Protein AF-A0A3M1N6R7-F1 (afdb_monomer_lite)

Sequence (67 aa):
MRKLVWSVVVWLAACERPRPACNPPCNQGAPCVAGACQCPLPYEGLTCETDARDKFVGTWEGRRDCG

Radius of gyration: 25.09 Å; chains: 1; bounding box: 80×16×55 Å

Structure (mmCIF, N/CA/C/O backbone):
data_AF-A0A3M1N6R7-F1
#
_entry.id   AF-A0A3M1N6R7-F1
#
loop_
_atom_site.group_PDB
_atom_site.id
_atom_site.type_symbol
_atom_site.label_atom_id
_atom_site.label_alt_id
_atom_site.label_comp_id
_atom_site.label_asym_id
_atom_site.label_entity_id
_atom_site.label_seq_id
_atom_site.pdbx_PDB_ins_code
_atom_site.Cartn_x
_atom_site.Cartn_y
_atom_site.Cartn_z
_atom_site.occupancy
_atom_site.B_iso_or_equiv
_atom_site.auth_seq_id
_atom_site.auth_comp_id
_atom_site.auth_asym_id
_atom_site.auth_atom_id
_atom_site.pdbx_PDB_model_num
ATOM 1 N N . MET A 1 1 ? 56.481 0.603 -20.867 1.00 43.78 1 MET A N 1
ATOM 2 C CA . MET A 1 1 ? 55.776 1.573 -20.002 1.00 43.78 1 MET A CA 1
ATOM 3 C C . MET A 1 1 ? 54.439 0.980 -19.594 1.00 43.78 1 MET A C 1
ATOM 5 O O . MET A 1 1 ? 53.707 0.479 -20.431 1.00 43.78 1 MET A O 1
ATOM 9 N N . ARG A 1 2 ? 54.197 0.952 -18.287 1.00 60.62 2 ARG A N 1
ATOM 10 C CA . ARG A 1 2 ? 53.071 0.330 -17.588 1.00 60.62 2 ARG A CA 1
ATOM 11 C C . ARG A 1 2 ? 51.894 1.303 -17.526 1.00 60.62 2 ARG A C 1
ATOM 13 O O . ARG A 1 2 ? 52.081 2.358 -16.938 1.00 60.62 2 ARG A O 1
ATOM 20 N N . LYS A 1 3 ? 50.738 0.911 -18.075 1.00 48.31 3 LYS A N 1
ATOM 21 C CA . LYS A 1 3 ? 49.348 1.189 -17.630 1.00 48.31 3 LYS A CA 1
ATOM 22 C C . LYS A 1 3 ? 48.456 0.131 -18.314 1.00 48.31 3 LYS A C 1
ATOM 24 O O . LYS A 1 3 ? 48.065 0.307 -19.454 1.00 48.31 3 LYS A O 1
ATOM 29 N N . LEU A 1 4 ? 48.477 -1.127 -17.870 1.00 58.25 4 LEU A N 1
ATOM 30 C CA . LEU A 1 4 ? 47.502 -1.709 -16.936 1.00 58.25 4 LEU A CA 1
ATOM 31 C C . LEU A 1 4 ? 46.057 -1.223 -17.168 1.00 58.25 4 LEU A C 1
ATOM 33 O O . LEU A 1 4 ? 45.719 -0.106 -16.799 1.00 58.25 4 LEU A O 1
ATOM 37 N N . VAL A 1 5 ? 45.242 -2.156 -17.677 1.00 63.56 5 VAL A N 1
ATOM 38 C CA . VAL A 1 5 ? 43.803 -2.314 -17.415 1.00 63.56 5 VAL A CA 1
ATOM 39 C C . VAL A 1 5 ? 42.865 -1.277 -18.051 1.00 63.56 5 VAL A C 1
ATOM 41 O O . VAL A 1 5 ? 42.567 -0.245 -17.468 1.00 63.56 5 VAL A O 1
ATOM 44 N N . TRP A 1 6 ? 42.280 -1.641 -19.195 1.00 52.19 6 TRP A N 1
ATOM 45 C CA . TRP A 1 6 ? 40.919 -1.224 -19.582 1.00 52.19 6 TRP A CA 1
ATOM 46 C C . TRP A 1 6 ? 40.002 -2.460 -19.720 1.00 52.19 6 TRP A C 1
ATOM 48 O O . TRP A 1 6 ? 39.093 -2.502 -20.535 1.00 52.19 6 TRP A O 1
ATOM 58 N N . SER A 1 7 ? 40.243 -3.494 -18.902 1.00 58.12 7 SER A N 1
ATOM 59 C CA . SER A 1 7 ? 39.382 -4.687 -18.781 1.00 58.12 7 SER A CA 1
ATOM 60 C C . SER A 1 7 ? 38.456 -4.616 -17.556 1.00 58.12 7 SER A C 1
ATOM 62 O O . SER A 1 7 ? 38.195 -5.633 -16.923 1.00 58.12 7 SER A O 1
ATOM 64 N N . VAL A 1 8 ? 37.981 -3.422 -17.172 1.00 57.88 8 VAL A N 1
ATOM 65 C CA . VAL A 1 8 ? 37.104 -3.222 -15.993 1.00 57.88 8 VAL A CA 1
ATOM 66 C C . VAL A 1 8 ? 35.896 -2.362 -16.366 1.00 57.88 8 VAL A C 1
ATOM 68 O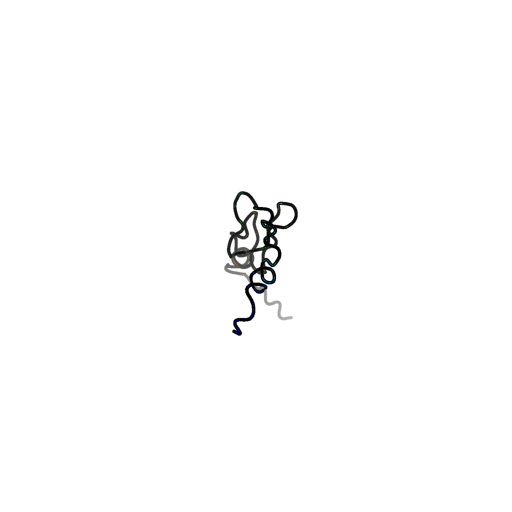 O . VAL A 1 8 ? 35.625 -1.343 -15.750 1.00 57.88 8 VAL A O 1
ATOM 71 N N . VAL A 1 9 ? 35.164 -2.737 -17.415 1.00 58.03 9 VAL A N 1
ATOM 72 C CA . VAL A 1 9 ? 33.810 -2.181 -17.652 1.00 58.03 9 VAL A CA 1
ATOM 73 C C . VAL A 1 9 ? 32.780 -3.284 -17.939 1.00 58.03 9 VAL A C 1
ATOM 75 O O . VAL A 1 9 ? 31.631 -3.011 -18.249 1.00 58.03 9 VAL A O 1
ATOM 78 N N . VAL A 1 10 ? 33.155 -4.559 -17.789 1.00 58.41 10 VAL A N 1
ATOM 79 C CA . VAL A 1 10 ? 32.293 -5.712 -18.117 1.00 58.41 10 VAL A CA 1
ATOM 80 C C . VAL A 1 10 ? 32.058 -6.580 -16.876 1.00 58.41 10 VAL A C 1
ATOM 82 O O . VAL A 1 10 ? 32.302 -7.775 -16.911 1.00 58.41 10 VAL A O 1
ATOM 85 N N . TRP A 1 11 ? 31.656 -5.989 -15.741 1.00 57.69 11 TRP A N 1
ATOM 86 C CA . TRP A 1 11 ? 31.355 -6.762 -14.515 1.00 57.69 11 TRP A CA 1
ATOM 87 C C . TRP A 1 11 ? 30.232 -6.203 -13.615 1.00 57.69 11 TRP A C 1
ATOM 89 O O . TRP A 1 11 ? 30.042 -6.727 -12.524 1.00 57.69 11 TRP A O 1
ATOM 99 N N . LEU A 1 12 ? 29.465 -5.177 -14.018 1.00 59.41 12 LEU A N 1
ATOM 100 C CA . LEU A 1 12 ? 28.390 -4.614 -13.167 1.00 59.41 12 LEU A CA 1
ATOM 101 C C . LEU A 1 12 ? 27.019 -4.459 -13.843 1.00 59.41 12 LEU A C 1
ATOM 103 O O . LEU A 1 12 ? 26.115 -3.891 -13.239 1.00 59.41 12 LEU A O 1
ATOM 107 N N . ALA A 1 13 ? 26.810 -5.003 -15.044 1.00 62.75 13 ALA A N 1
ATOM 108 C CA . ALA A 1 13 ? 25.456 -5.143 -15.584 1.00 62.75 13 ALA A CA 1
ATOM 109 C C . ALA A 1 13 ? 24.755 -6.324 -14.886 1.00 62.75 13 ALA A C 1
ATOM 111 O O . ALA A 1 13 ? 24.630 -7.419 -15.434 1.00 62.75 13 ALA A O 1
ATOM 112 N N . ALA A 1 14 ? 24.368 -6.122 -13.625 1.0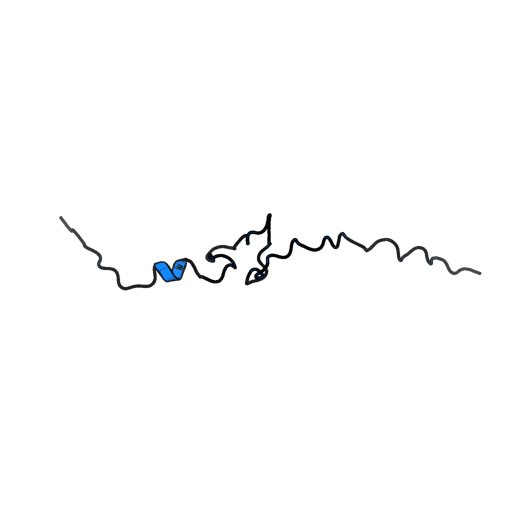0 66.94 14 ALA A N 1
ATOM 113 C CA . ALA A 1 14 ? 23.416 -6.992 -12.951 1.00 66.94 14 ALA A CA 1
ATOM 114 C C . ALA A 1 14 ? 22.083 -6.972 -13.724 1.00 66.94 14 ALA A C 1
ATOM 116 O O . ALA A 1 14 ? 21.758 -5.987 -14.380 1.00 66.94 14 ALA A O 1
ATOM 117 N N . CYS A 1 15 ? 21.326 -8.071 -13.681 1.00 65.00 15 CYS A N 1
ATOM 118 C CA . CYS A 1 15 ? 20.067 -8.236 -14.416 1.00 65.00 15 CYS A CA 1
ATOM 119 C C . CYS A 1 15 ? 19.072 -7.083 -14.169 1.00 65.00 15 CYS A C 1
ATOM 121 O O . CYS A 1 15 ? 18.282 -7.131 -13.229 1.00 65.00 15 CYS A O 1
ATOM 123 N N . GLU A 1 16 ? 18.999 -6.121 -15.081 1.00 62.41 16 GLU A 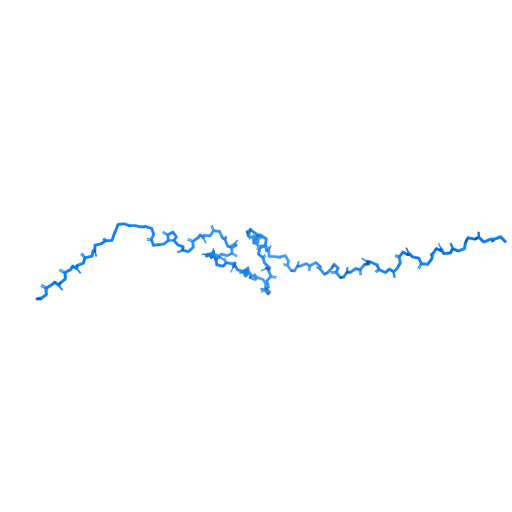N 1
ATOM 124 C CA . GLU A 1 16 ? 17.814 -5.285 -15.269 1.00 62.41 16 GLU A CA 1
ATOM 125 C C . GLU A 1 16 ? 16.802 -6.079 -16.094 1.00 62.41 16 GLU A C 1
ATOM 127 O O . GLU A 1 16 ? 16.560 -5.819 -17.270 1.00 62.41 16 GLU A O 1
ATOM 132 N N . ARG A 1 17 ? 16.204 -7.109 -15.480 1.00 58.72 17 ARG A N 1
ATOM 133 C CA . ARG A 1 17 ? 14.933 -7.603 -16.009 1.00 58.72 17 ARG A CA 1
ATOM 134 C C . ARG A 1 17 ? 13.926 -6.481 -15.777 1.00 58.72 17 ARG A C 1
ATOM 136 O O . ARG A 1 17 ? 13.717 -6.140 -14.608 1.00 58.72 17 ARG A O 1
ATOM 143 N N . PRO A 1 18 ? 13.303 -5.910 -16.824 1.00 63.19 18 PRO A N 1
ATOM 144 C CA . PRO A 1 18 ? 12.178 -5.020 -16.605 1.00 63.19 18 PRO A CA 1
ATOM 145 C C . PRO A 1 18 ? 11.170 -5.811 -15.773 1.00 63.19 18 PRO A C 1
ATOM 147 O O . PRO A 1 18 ? 10.730 -6.890 -16.180 1.00 63.19 18 PRO A O 1
ATOM 150 N N . ARG A 1 19 ? 10.894 -5.340 -14.550 1.00 62.78 19 ARG A N 1
ATOM 151 C CA . ARG A 1 19 ? 9.846 -5.942 -13.722 1.00 62.78 19 ARG A CA 1
ATOM 152 C C . ARG A 1 19 ? 8.581 -5.959 -14.581 1.00 62.78 19 ARG A C 1
ATOM 154 O O . ARG A 1 19 ? 8.344 -4.954 -15.257 1.00 62.78 19 ARG A O 1
ATOM 161 N N . PRO A 1 20 ? 7.798 -7.054 -14.603 1.00 66.44 20 PRO A N 1
ATOM 162 C CA . PRO A 1 20 ? 6.515 -7.027 -15.287 1.00 66.44 20 PRO A CA 1
ATOM 163 C C . PRO A 1 20 ? 5.752 -5.818 -14.748 1.00 66.44 20 PRO A C 1
ATOM 165 O O . PRO A 1 20 ? 5.536 -5.697 -13.544 1.00 66.44 20 PRO A O 1
ATOM 168 N N . ALA A 1 21 ? 5.480 -4.856 -15.623 1.00 72.94 21 ALA A N 1
ATOM 169 C CA . ALA A 1 21 ? 4.808 -3.639 -15.224 1.00 72.94 21 ALA A CA 1
ATOM 170 C C . ALA A 1 21 ? 3.327 -3.982 -15.081 1.00 72.94 21 ALA A C 1
ATOM 172 O O . ALA A 1 21 ? 2.667 -4.312 -16.066 1.00 72.94 21 ALA A O 1
ATOM 173 N N . CYS A 1 22 ? 2.815 -3.942 -13.854 1.00 84.31 22 CYS A N 1
ATOM 174 C CA . CYS A 1 22 ? 1.375 -3.901 -13.650 1.00 84.31 22 CYS A CA 1
ATOM 175 C C . CYS A 1 22 ? 0.866 -2.573 -14.227 1.00 84.31 22 CYS A C 1
ATOM 177 O O . CYS A 1 22 ? 1.492 -1.526 -14.037 1.00 84.31 22 CYS A O 1
ATOM 179 N N . ASN A 1 23 ? -0.242 -2.627 -14.961 1.00 85.81 23 ASN A N 1
ATOM 180 C CA . ASN A 1 23 ? -0.948 -1.449 -15.443 1.00 85.81 23 ASN A CA 1
ATOM 181 C C . ASN A 1 23 ? -2.412 -1.563 -14.996 1.00 85.81 23 ASN A C 1
ATOM 183 O O . ASN A 1 23 ? -3.138 -2.374 -15.577 1.00 85.81 23 ASN A O 1
ATOM 187 N N . PRO A 1 24 ? -2.854 -0.808 -13.977 1.00 87.00 24 PRO A N 1
ATOM 188 C CA . PRO A 1 24 ? -2.154 0.282 -13.275 1.00 87.00 24 PRO A CA 1
ATOM 189 C C . PRO A 1 24 ? -0.979 -0.165 -12.374 1.00 87.00 24 PRO A C 1
ATOM 191 O O . PRO A 1 24 ? -0.917 -1.331 -11.979 1.00 87.00 24 PRO A O 1
ATOM 194 N N . PRO A 1 25 ? -0.031 0.741 -12.048 1.00 87.38 25 PRO A N 1
ATOM 195 C CA . PRO A 1 25 ? 1.098 0.424 -11.177 1.00 87.38 25 PRO A CA 1
ATOM 196 C C . PRO A 1 25 ? 0.634 0.113 -9.750 1.00 87.38 25 PRO A C 1
ATOM 198 O O . PRO A 1 25 ? -0.296 0.731 -9.236 1.00 87.38 25 PRO A O 1
ATOM 201 N N . CYS A 1 26 ? 1.323 -0.821 -9.093 1.00 91.25 26 CYS A N 1
ATOM 202 C CA . CYS A 1 26 ? 1.093 -1.114 -7.683 1.00 91.25 26 CYS A CA 1
ATOM 203 C C . CYS A 1 26 ? 1.552 0.059 -6.807 1.00 91.25 26 CYS A C 1
ATOM 205 O O . CYS A 1 26 ? 2.648 0.595 -6.998 1.00 91.25 26 CYS A O 1
ATOM 207 N N . ASN A 1 27 ? 0.753 0.421 -5.808 1.00 89.81 27 ASN A N 1
ATOM 208 C CA . ASN A 1 27 ? 1.120 1.422 -4.818 1.00 89.81 27 ASN A CA 1
ATOM 209 C C . ASN A 1 27 ? 2.256 0.918 -3.919 1.00 89.81 27 ASN A C 1
ATOM 211 O O . ASN A 1 27 ? 2.517 -0.281 -3.795 1.00 89.81 27 ASN A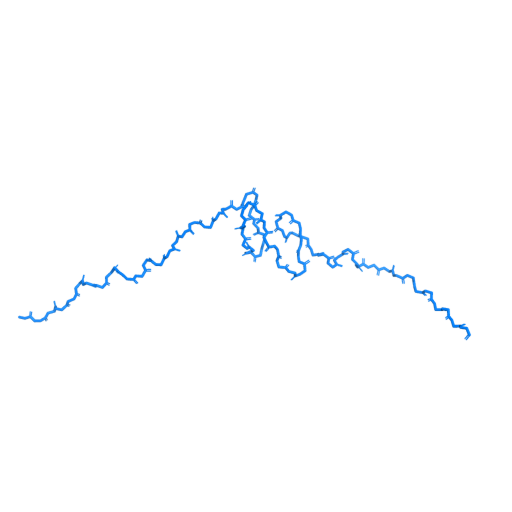 O 1
ATOM 215 N N . GLN A 1 28 ? 2.946 1.872 -3.289 1.00 81.69 28 GLN A N 1
ATOM 216 C CA . GLN A 1 28 ? 3.971 1.625 -2.265 1.00 81.69 28 GLN A CA 1
ATOM 217 C C . GLN A 1 28 ? 5.143 0.731 -2.722 1.00 81.69 28 GLN A C 1
ATOM 219 O O . GLN A 1 28 ? 5.862 0.169 -1.901 1.00 81.69 28 GLN A O 1
ATOM 224 N N . GLY A 1 29 ? 5.365 0.607 -4.036 1.00 78.12 29 GLY A N 1
ATOM 225 C CA . GLY A 1 29 ? 6.474 -0.174 -4.589 1.00 78.12 29 GLY A CA 1
ATOM 226 C C . GLY A 1 29 ? 6.302 -1.691 -4.467 1.00 78.12 29 GLY A C 1
ATOM 227 O O . GLY A 1 29 ? 7.295 -2.418 -4.578 1.00 78.12 29 GLY A O 1
ATOM 228 N N . ALA A 1 30 ? 5.071 -2.170 -4.253 1.00 88.31 30 ALA A N 1
ATOM 229 C CA . ALA A 1 30 ? 4.766 -3.593 -4.178 1.00 88.31 30 ALA A CA 1
ATOM 230 C C . ALA A 1 30 ? 5.186 -4.339 -5.465 1.00 88.31 30 ALA A C 1
ATOM 232 O O . ALA A 1 30 ? 5.058 -3.798 -6.573 1.00 88.31 30 ALA A O 1
ATOM 233 N N . PRO A 1 31 ? 5.711 -5.575 -5.354 1.00 89.06 31 PRO A N 1
ATOM 234 C CA . PRO A 1 31 ? 6.107 -6.344 -6.521 1.00 89.06 31 PRO A CA 1
ATOM 235 C C . PRO A 1 31 ? 4.876 -6.753 -7.335 1.00 89.06 31 PRO A C 1
ATOM 237 O O . PRO A 1 31 ? 3.897 -7.278 -6.809 1.00 89.06 31 PRO A O 1
ATOM 240 N N . CYS A 1 32 ? 4.952 -6.532 -8.645 1.00 90.31 32 CYS A N 1
ATOM 241 C CA . CYS A 1 32 ? 3.998 -7.080 -9.598 1.00 90.31 32 CYS A CA 1
ATOM 242 C C . CYS A 1 32 ? 4.449 -8.494 -9.979 1.00 90.31 32 CYS A C 1
ATOM 244 O O . CY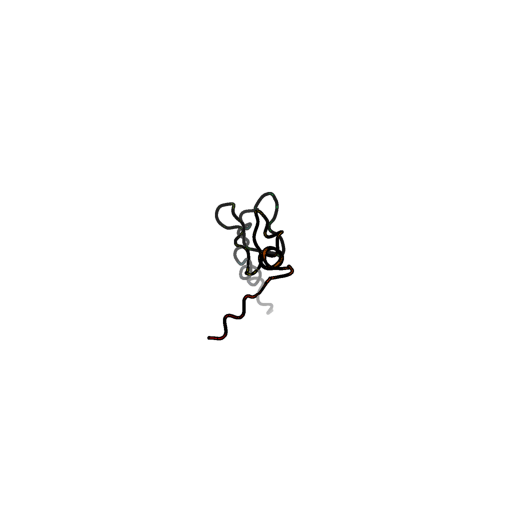S A 1 32 ? 5.569 -8.684 -10.464 1.00 90.31 32 CYS A O 1
ATOM 246 N N . VAL A 1 33 ? 3.594 -9.490 -9.757 1.00 89.50 33 VAL A N 1
ATOM 247 C CA . VAL A 1 33 ? 3.863 -10.897 -10.071 1.00 89.50 33 VAL A CA 1
ATOM 248 C C . VAL A 1 33 ? 2.682 -11.450 -10.855 1.00 89.50 33 VAL A C 1
ATOM 250 O O . VAL A 1 33 ? 1.542 -11.360 -10.416 1.00 89.50 33 VAL A O 1
ATOM 253 N N . ALA A 1 34 ? 2.949 -12.000 -12.044 1.00 86.25 34 ALA A N 1
ATOM 254 C CA . ALA A 1 34 ? 1.926 -12.556 -12.938 1.00 86.25 34 ALA A CA 1
ATOM 255 C C . ALA A 1 34 ? 0.759 -11.592 -13.265 1.00 86.25 34 ALA A C 1
ATOM 257 O O . ALA A 1 34 ? -0.362 -12.031 -13.499 1.00 86.25 34 ALA A O 1
ATOM 258 N N . GLY A 1 35 ? 1.022 -10.280 -13.292 1.00 86.38 35 GLY A N 1
ATOM 259 C CA . GLY A 1 35 ? 0.008 -9.256 -13.575 1.00 86.38 35 GLY A CA 1
ATOM 260 C C . GLY A 1 35 ? -0.840 -8.834 -12.371 1.00 86.38 35 GLY A C 1
ATOM 261 O O . GLY A 1 35 ? -1.767 -8.052 -12.549 1.00 86.38 35 GLY A O 1
ATOM 262 N N . ALA A 1 36 ? -0.521 -9.309 -11.163 1.00 89.38 36 ALA A N 1
ATOM 263 C CA . ALA A 1 36 ? -1.176 -8.908 -9.922 1.00 89.38 36 ALA A CA 1
ATOM 264 C C . ALA A 1 36 ? -0.179 -8.283 -8.934 1.00 89.38 36 ALA A C 1
ATOM 266 O O . ALA A 1 36 ? 0.985 -8.687 -8.855 1.00 89.38 36 ALA A O 1
ATOM 267 N N . CYS A 1 37 ? -0.646 -7.306 -8.158 1.00 92.56 37 CYS A N 1
ATOM 268 C CA . CYS A 1 37 ? 0.139 -6.685 -7.099 1.00 92.56 37 CYS A CA 1
ATOM 269 C C . CYS A 1 37 ? 0.187 -7.587 -5.859 1.00 92.56 37 CYS A C 1
ATOM 271 O O . CYS A 1 37 ? -0.846 -7.950 -5.300 1.00 92.56 37 CYS A O 1
ATOM 273 N N . GLN A 1 38 ? 1.389 -7.938 -5.403 1.00 93.50 38 GLN A N 1
ATOM 274 C CA . GLN A 1 38 ? 1.584 -8.605 -4.114 1.00 93.50 38 GLN A CA 1
ATOM 275 C C . GLN A 1 38 ? 1.631 -7.559 -3.001 1.00 93.50 38 GLN A C 1
ATOM 277 O O . GLN A 1 38 ? 2.695 -7.041 -2.656 1.00 93.50 38 GLN A O 1
ATOM 282 N N . CYS A 1 39 ? 0.460 -7.227 -2.466 1.00 93.94 39 CYS A N 1
ATOM 283 C CA . CYS A 1 39 ? 0.327 -6.192 -1.450 1.00 93.94 39 CYS A CA 1
ATOM 284 C C . CYS A 1 39 ? 0.943 -6.617 -0.107 1.00 93.94 39 CYS A C 1
ATOM 286 O O . CYS A 1 39 ? 0.665 -7.721 0.373 1.00 93.94 39 CYS A O 1
ATOM 288 N N . PRO A 1 40 ? 1.771 -5.761 0.523 1.00 92.94 40 PRO A N 1
ATOM 289 C CA . PRO A 1 40 ? 2.202 -5.982 1.893 1.00 92.94 40 PRO A CA 1
ATOM 290 C C . PRO A 1 40 ? 1.026 -5.759 2.845 1.00 92.94 40 PRO A C 1
ATOM 292 O O . PRO A 1 40 ? 0.230 -4.843 2.656 1.00 92.94 40 PRO A O 1
ATOM 295 N N . LEU A 1 41 ? 0.947 -6.556 3.909 1.00 92.75 41 LEU A N 1
ATOM 296 C CA . LEU A 1 41 ? -0.007 -6.307 4.989 1.00 92.75 41 LEU A CA 1
ATOM 297 C C . LEU A 1 41 ? 0.262 -4.923 5.616 1.00 92.75 41 LEU A C 1
ATOM 299 O O . LEU A 1 41 ? 1.429 -4.596 5.854 1.00 92.75 41 LEU A O 1
ATOM 303 N N . PRO A 1 42 ? -0.780 -4.122 5.918 1.00 92.75 42 PRO A N 1
ATOM 304 C CA . PRO A 1 42 ? -2.212 -4.454 5.893 1.00 92.75 42 PRO A CA 1
ATOM 305 C C . PRO A 1 42 ? -2.956 -4.082 4.591 1.00 92.75 42 PRO A C 1
ATOM 307 O O . PRO A 1 42 ? -4.181 -4.030 4.598 1.00 92.75 42 PRO A O 1
ATOM 310 N N . TYR A 1 43 ? -2.265 -3.793 3.490 1.00 94.94 43 TYR A N 1
ATOM 311 C CA . TYR A 1 43 ? -2.893 -3.251 2.285 1.00 94.94 43 TYR A CA 1
ATOM 312 C C . TYR A 1 43 ? -3.513 -4.320 1.381 1.00 94.94 43 TYR A C 1
ATOM 314 O O . TYR A 1 43 ? -3.024 -5.444 1.267 1.00 94.94 43 TYR A O 1
ATOM 322 N N . GLU A 1 44 ? -4.569 -3.926 0.681 1.00 94.00 44 GLU A N 1
ATOM 323 C CA . GLU A 1 44 ? -5.323 -4.734 -0.273 1.00 94.00 44 GLU A CA 1
ATOM 324 C C . GLU A 1 44 ? -5.860 -3.866 -1.429 1.00 94.00 44 GLU A C 1
ATOM 326 O O . GLU A 1 44 ? -5.665 -2.648 -1.461 1.00 94.00 44 GLU A O 1
ATOM 331 N N . GLY A 1 45 ? -6.535 -4.505 -2.387 1.00 91.81 45 GLY A N 1
ATOM 332 C CA . GLY A 1 45 ? -7.035 -3.871 -3.609 1.00 91.81 45 GLY A CA 1
ATOM 333 C C . GLY A 1 45 ? -6.219 -4.254 -4.844 1.00 91.81 45 GLY A C 1
ATOM 334 O O . GLY A 1 45 ? -5.253 -5.015 -4.754 1.00 91.81 45 GLY A O 1
ATOM 335 N N . LEU A 1 46 ? -6.625 -3.757 -6.015 1.00 92.00 46 LEU A N 1
ATOM 336 C CA . LEU A 1 46 ? -5.967 -4.097 -7.286 1.00 92.00 46 LEU A CA 1
ATOM 337 C C . LEU A 1 46 ? -4.544 -3.530 -7.348 1.00 92.00 46 LEU A C 1
ATOM 339 O O . LEU A 1 46 ? -3.654 -4.146 -7.933 1.00 92.00 46 LEU A O 1
ATOM 343 N N . THR A 1 47 ? -4.337 -2.366 -6.734 1.00 93.81 47 THR A N 1
ATOM 344 C CA . THR A 1 47 ? -3.063 -1.653 -6.679 1.00 93.81 47 THR A CA 1
ATOM 345 C C . THR A 1 47 ? -2.581 -1.433 -5.252 1.00 93.81 47 THR A C 1
ATOM 347 O O . THR A 1 47 ? -1.689 -0.619 -5.047 1.00 93.81 47 THR A O 1
ATOM 350 N N . CYS A 1 48 ? -3.089 -2.167 -4.259 1.00 94.75 48 CYS A N 1
ATOM 351 C CA . CYS A 1 48 ? -2.744 -1.967 -2.844 1.00 94.75 48 CYS A CA 1
ATOM 352 C C . CYS A 1 48 ? -3.125 -0.562 -2.336 1.00 94.75 48 CYS A C 1
ATOM 354 O O . CYS A 1 48 ? -2.364 0.097 -1.627 1.00 94.75 48 CYS A O 1
ATOM 356 N N . GLU A 1 49 ? -4.269 -0.059 -2.791 1.00 94.06 49 GLU A N 1
ATOM 357 C CA . GLU A 1 49 ? -4.809 1.269 -2.505 1.00 94.06 49 GLU A CA 1
ATOM 358 C C . GLU A 1 49 ? -5.580 1.361 -1.183 1.00 94.06 49 GLU A C 1
ATOM 360 O O . GLU A 1 49 ? -5.769 2.463 -0.675 1.00 94.06 49 GLU A O 1
ATOM 365 N N . THR A 1 50 ? -6.023 0.231 -0.626 1.00 94.12 50 THR A N 1
ATOM 366 C CA . THR A 1 50 ? -6.901 0.192 0.554 1.00 94.12 50 THR A CA 1
ATOM 367 C C . THR A 1 50 ? -6.162 -0.390 1.757 1.00 94.12 50 THR A C 1
ATOM 369 O O . THR A 1 50 ? -5.555 -1.452 1.640 1.00 94.12 50 THR A O 1
ATOM 372 N N . ASP A 1 51 ? -6.222 0.263 2.923 1.00 95.44 51 ASP A N 1
ATOM 373 C CA . ASP A 1 51 ? -5.802 -0.352 4.189 1.00 95.44 51 ASP A CA 1
ATOM 374 C C . ASP A 1 51 ? -6.929 -1.270 4.686 1.00 95.44 51 ASP A C 1
ATOM 376 O O . ASP A 1 51 ? -8.039 -0.824 4.987 1.00 95.44 51 ASP A O 1
ATOM 380 N N . ALA A 1 52 ? -6.669 -2.577 4.775 1.00 94.56 52 ALA A N 1
ATOM 381 C CA . ALA A 1 52 ? -7.679 -3.551 5.185 1.00 94.56 52 ALA A CA 1
ATOM 382 C C . ALA A 1 52 ? -8.209 -3.301 6.608 1.00 94.56 52 ALA A C 1
ATOM 384 O O . ALA A 1 52 ? -9.283 -3.794 6.960 1.00 94.56 52 ALA A O 1
ATOM 385 N N . ARG A 1 53 ? -7.481 -2.547 7.441 1.00 93.88 53 ARG A N 1
ATOM 386 C CA . ARG A 1 53 ? -7.889 -2.217 8.812 1.00 93.88 53 ARG A CA 1
ATOM 387 C C . ARG A 1 53 ? -9.025 -1.210 8.854 1.00 93.88 53 ARG A C 1
ATOM 389 O O . ARG A 1 53 ? -9.801 -1.248 9.807 1.00 93.88 53 ARG A O 1
ATOM 396 N N . ASP A 1 54 ? -9.162 -0.378 7.825 1.00 93.81 54 ASP A N 1
ATOM 397 C CA . ASP A 1 54 ? -10.217 0.635 7.748 1.00 93.81 54 ASP A CA 1
ATOM 398 C C . ASP A 1 54 ? -11.611 -0.003 7.777 1.00 93.81 54 ASP A C 1
ATOM 400 O O . ASP A 1 54 ? -12.548 0.566 8.331 1.00 93.81 54 ASP A O 1
ATOM 404 N N . LYS A 1 55 ? -11.732 -1.254 7.311 1.00 91.62 55 LYS A N 1
ATOM 405 C CA . LYS A 1 55 ? -12.956 -2.067 7.418 1.00 91.62 55 LYS A CA 1
ATOM 406 C C . LYS A 1 55 ? -13.426 -2.294 8.854 1.00 91.62 55 LYS A C 1
ATOM 408 O O . LYS A 1 55 ? -14.595 -2.596 9.072 1.00 91.62 55 LYS A O 1
ATOM 413 N N . PHE A 1 56 ? -12.515 -2.203 9.820 1.00 91.38 56 PHE A N 1
ATOM 414 C CA . PHE A 1 56 ? -12.781 -2.469 11.231 1.00 91.38 56 PHE A CA 1
ATOM 415 C C . PHE A 1 56 ? -12.805 -1.193 12.082 1.00 91.38 56 PHE A C 1
ATOM 417 O O . PHE A 1 56 ? -12.948 -1.261 13.307 1.00 91.38 56 PHE A O 1
ATOM 424 N N . VAL A 1 57 ? -12.676 -0.021 11.458 1.00 92.69 57 VAL A N 1
ATOM 425 C CA . VAL A 1 57 ? -12.787 1.262 12.150 1.00 92.69 57 VAL A CA 1
ATOM 426 C C . VAL A 1 57 ? -14.269 1.588 12.327 1.00 92.69 57 VAL A C 1
ATOM 428 O O . VAL A 1 57 ? -14.973 1.899 11.371 1.00 92.69 57 VAL A O 1
ATOM 431 N N . GLY A 1 58 ? -14.758 1.504 13.566 1.00 91.06 58 GLY A N 1
ATOM 432 C CA . GLY A 1 58 ? -16.160 1.761 13.883 1.00 91.06 58 GLY A CA 1
ATOM 433 C C . GLY A 1 58 ? -16.472 1.707 15.376 1.00 91.06 58 GLY A C 1
ATOM 434 O O . GLY A 1 58 ? -15.616 1.391 16.205 1.00 91.06 58 GLY A O 1
ATOM 435 N N . THR A 1 59 ? -17.717 2.037 15.718 1.00 92.69 59 THR A N 1
ATOM 436 C CA . THR A 1 59 ? -18.272 1.840 17.061 1.00 92.69 59 THR A CA 1
ATOM 437 C C . THR A 1 59 ? -18.832 0.426 17.160 1.00 92.69 59 THR A C 1
ATOM 439 O O . THR A 1 59 ? -19.660 0.031 16.344 1.00 92.69 59 THR A O 1
ATOM 442 N N . TRP A 1 60 ? -18.387 -0.330 18.1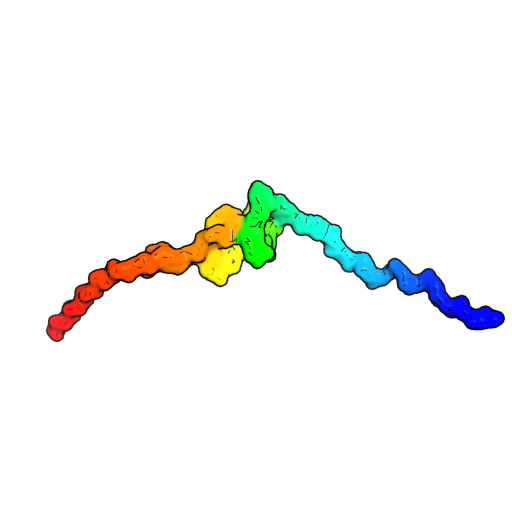63 1.00 90.44 60 TRP A N 1
ATOM 443 C CA . TRP A 1 60 ? -18.773 -1.725 18.366 1.00 90.44 60 TRP A CA 1
ATOM 444 C C . TRP A 1 60 ? -19.570 -1.866 19.664 1.00 90.44 60 TRP A C 1
ATOM 446 O O . TRP A 1 60 ? -19.130 -1.396 20.715 1.00 90.44 60 TRP A O 1
ATOM 456 N N . GLU A 1 61 ? -20.724 -2.530 19.608 1.00 90.06 61 GLU A N 1
ATOM 457 C CA . GLU A 1 61 ? -21.496 -2.873 20.803 1.00 90.06 61 GLU A CA 1
ATOM 458 C C . GLU A 1 61 ? -20.982 -4.190 21.396 1.00 90.06 61 GLU A C 1
ATOM 460 O O . GLU A 1 61 ? -21.054 -5.247 20.770 1.00 90.06 61 GLU A O 1
ATOM 465 N N . GLY A 1 62 ? -20.446 -4.134 22.616 1.00 88.94 62 GLY A N 1
ATOM 466 C CA . GLY A 1 62 ? -20.040 -5.321 23.366 1.00 88.94 62 GLY A CA 1
ATOM 467 C C . GLY A 1 62 ? -21.106 -5.710 24.385 1.00 88.94 62 GLY A C 1
ATOM 468 O O . GLY A 1 62 ? -21.370 -4.945 25.313 1.00 88.94 62 GLY A O 1
ATOM 469 N N . ARG A 1 63 ? -21.687 -6.908 24.267 1.00 89.06 63 ARG A N 1
ATOM 470 C CA . ARG A 1 63 ? -22.534 -7.472 25.328 1.00 89.06 63 ARG A CA 1
ATOM 471 C C . ARG A 1 63 ? -21.647 -8.112 26.394 1.00 89.06 63 ARG A C 1
ATOM 473 O O . ARG A 1 63 ? -20.874 -9.019 26.100 1.00 89.06 63 ARG A O 1
ATOM 480 N N . ARG A 1 64 ? -21.749 -7.626 27.633 1.00 83.75 64 ARG A N 1
ATOM 481 C CA . ARG A 1 64 ? -21.157 -8.281 28.804 1.00 83.75 64 ARG A CA 1
ATOM 482 C C . ARG A 1 64 ? -22.238 -9.092 29.500 1.00 83.75 64 ARG A C 1
ATOM 484 O O . ARG A 1 64 ? -23.013 -8.537 30.272 1.00 83.75 64 ARG A O 1
ATOM 491 N N . ASP A 1 65 ? -22.276 -10.385 29.211 1.00 84.94 65 ASP A N 1
ATOM 492 C CA . ASP A 1 65 ? -23.105 -11.333 29.947 1.00 84.94 65 ASP A CA 1
ATOM 493 C C . ASP A 1 65 ? -22.313 -11.812 31.169 1.00 84.94 65 ASP A C 1
ATOM 495 O O . ASP A 1 65 ? -21.486 -12.720 31.084 1.00 84.94 65 ASP A O 1
ATOM 499 N N . CYS A 1 66 ? -22.519 -11.141 32.302 1.00 82.75 66 CYS A N 1
ATOM 500 C CA . CYS A 1 66 ? -22.055 -11.623 33.598 1.00 82.75 66 CYS A CA 1
ATOM 501 C C . CYS A 1 66 ? -23.181 -12.467 34.211 1.00 82.75 66 CYS A C 1
ATOM 503 O O . CYS A 1 66 ? -24.242 -11.921 34.517 1.00 82.75 66 CYS A O 1
ATOM 505 N N . GLY A 1 67 ? -22.958 -13.779 34.324 1.00 73.00 67 GLY A N 1
ATOM 506 C CA . GLY A 1 67 ? -23.822 -14.706 35.065 1.00 73.00 67 GLY A CA 1
ATOM 507 C C . GLY A 1 67 ? -23.512 -14.735 36.554 1.00 73.00 67 GLY A C 1
ATOM 508 O O . GLY A 1 67 ? -22.375 -14.361 36.925 1.00 73.00 67 GLY A O 1
#

pLDDT: mean 80.45, std 14.84, range [43.78, 95.44]

Foldseek 3Di:
DDDDDPPPPPDPPDDPPPQPAQVVHAPPPAGQDPNAGPADPPFDDRRSPDRVCVVVPDDDDDDDDDD

Secondary structure (DSSP, 8-state):
--------SSS-----PPP---SSPPGGGPPEETTEE-PPTTEESSSS-EEGGGGG-S--PPP----